Protein AF-A0A8J6XZ97-F1 (afdb_monomer_lite)

Secondary structure (DSSP, 8-state):
-----------HHHHHHHHHHHHHHHHHHHHHHHT-SS--HHHHHHHHHHHHHHHHHHHHHHHHHHHHH--

InterPro domains:
  IPR007420 Protein of unknown function DUF465 [PF04325] (16-64)
  IPR038444 DUF465 superfamily [G3DSA:6.10.280.50] (6-71)

Radius of gyration: 15.93 Å; chains: 1; bounding box: 39×33×42 Å

pLDDT: mean 75.96, std 14.22, range [36.34, 89.75]

Structure (mmCIF, N/CA/C/O backbone):
data_AF-A0A8J6XZ97-F1
#
_entry.id   AF-A0A8J6XZ97-F1
#
loop_
_atom_site.group_PDB
_atom_site.id
_atom_site.type_symbol
_atom_site.label_atom_id
_atom_site.label_alt_id
_atom_site.label_comp_id
_atom_site.label_asym_id
_atom_site.label_entity_id
_atom_site.label_seq_id
_atom_site.pdbx_PDB_ins_code
_atom_site.Cartn_x
_atom_site.Cartn_y
_atom_site.Cartn_z
_atom_site.occupancy
_atom_site.B_iso_or_equiv
_atom_site.auth_seq_id
_atom_site.auth_comp_id
_atom_site.auth_asym_id
_atom_site.auth_atom_id
_atom_site.pdbx_PDB_model_num
ATOM 1 N N . MET A 1 1 ? 19.143 -24.394 3.846 1.00 36.34 1 MET A N 1
ATOM 2 C CA . MET A 1 1 ? 19.766 -23.057 3.781 1.00 36.34 1 MET A CA 1
ATOM 3 C C . MET A 1 1 ? 19.456 -22.526 2.399 1.00 36.34 1 MET A C 1
ATOM 5 O O . MET A 1 1 ? 20.116 -22.897 1.442 1.00 36.34 1 MET A O 1
ATOM 9 N N . ASN A 1 2 ? 18.323 -21.846 2.286 1.00 39.56 2 ASN A N 1
ATOM 10 C CA . ASN A 1 2 ? 17.734 -21.401 1.030 1.00 39.56 2 ASN A CA 1
ATOM 11 C C . ASN A 1 2 ? 18.635 -20.366 0.348 1.00 39.56 2 ASN A C 1
ATOM 13 O O . ASN A 1 2 ? 18.699 -19.210 0.750 1.00 39.56 2 ASN A O 1
ATOM 17 N N . GLU A 1 3 ? 19.381 -20.891 -0.619 1.00 37.84 3 GLU A N 1
ATOM 18 C CA . GLU A 1 3 ? 19.637 -20.374 -1.960 1.00 37.84 3 GLU A CA 1
ATOM 19 C C . GLU A 1 3 ? 19.618 -18.851 -2.139 1.00 37.84 3 GLU A C 1
ATOM 21 O O . GLU A 1 3 ? 18.598 -18.170 -2.045 1.00 37.84 3 GLU A O 1
ATOM 26 N N . SER A 1 4 ? 20.809 -18.352 -2.456 1.00 46.97 4 SER A N 1
ATOM 27 C CA . SER A 1 4 ? 21.125 -17.025 -2.953 1.00 46.97 4 SER A CA 1
ATOM 28 C C . SER A 1 4 ? 20.111 -16.516 -3.979 1.00 46.97 4 SER A C 1
ATOM 30 O O . SER A 1 4 ? 20.165 -16.887 -5.149 1.00 46.97 4 SER A O 1
ATOM 32 N N . VAL A 1 5 ? 19.275 -15.551 -3.601 1.00 53.91 5 VAL A N 1
ATOM 33 C CA . VAL A 1 5 ? 18.578 -14.708 -4.582 1.00 53.91 5 VAL A CA 1
ATOM 34 C C . VAL A 1 5 ? 19.436 -13.489 -4.911 1.00 53.91 5 VAL A C 1
ATOM 36 O O . VAL A 1 5 ? 19.254 -12.379 -4.428 1.00 53.91 5 VAL A O 1
ATOM 39 N N . ASN A 1 6 ? 20.459 -13.784 -5.712 1.00 51.75 6 ASN A N 1
ATOM 40 C CA . ASN A 1 6 ? 20.825 -13.057 -6.919 1.00 51.75 6 ASN A CA 1
ATOM 41 C C . ASN A 1 6 ? 20.536 -11.536 -6.931 1.00 51.75 6 ASN A C 1
ATOM 43 O O . ASN A 1 6 ? 19.431 -11.075 -7.225 1.00 51.75 6 ASN A O 1
ATOM 47 N N . VAL A 1 7 ? 21.622 -10.780 -6.776 1.00 55.72 7 VAL A N 1
ATOM 48 C CA . VAL A 1 7 ? 21.827 -9.433 -7.316 1.00 55.72 7 VAL A CA 1
ATOM 49 C C . VAL A 1 7 ? 21.553 -9.406 -8.829 1.00 55.72 7 VAL A C 1
ATOM 51 O O . VAL A 1 7 ? 22.436 -9.631 -9.648 1.00 55.72 7 VAL A O 1
ATOM 54 N N . LYS A 1 8 ? 20.320 -9.120 -9.245 1.00 48.59 8 LYS A N 1
ATOM 55 C CA . LYS A 1 8 ? 20.057 -8.617 -10.601 1.00 48.59 8 LYS A CA 1
ATOM 56 C C . LYS A 1 8 ? 19.400 -7.270 -10.455 1.00 48.59 8 LYS A C 1
ATOM 58 O O . LYS A 1 8 ? 18.351 -7.191 -9.828 1.00 48.59 8 LYS A O 1
ATOM 63 N N . SER A 1 9 ? 20.005 -6.245 -11.053 1.00 54.09 9 SER A N 1
ATOM 64 C CA . SER A 1 9 ? 19.319 -5.008 -11.411 1.00 54.09 9 SER A CA 1
ATOM 65 C C . SER A 1 9 ? 17.989 -5.400 -12.056 1.00 54.09 9 SER A C 1
ATOM 67 O O . SER A 1 9 ? 18.002 -5.917 -13.178 1.00 54.09 9 SER A O 1
ATOM 69 N N . PRO A 1 10 ? 16.858 -5.277 -11.342 1.00 58.00 10 PRO A N 1
ATOM 70 C CA . PRO A 1 10 ? 15.591 -5.676 -11.904 1.00 58.00 10 PRO A CA 1
ATOM 71 C C . PRO A 1 10 ? 15.288 -4.649 -12.986 1.00 58.00 10 PRO A C 1
ATOM 73 O O . PRO A 1 10 ? 15.276 -3.447 -12.712 1.00 58.00 10 PRO A O 1
ATOM 76 N N . SER A 1 11 ? 15.065 -5.108 -14.217 1.00 72.31 11 SER A N 1
ATOM 77 C CA . SER A 1 11 ? 14.414 -4.279 -15.230 1.00 72.31 11 SER A CA 1
ATOM 78 C C . SER A 1 11 ? 13.156 -3.657 -14.617 1.00 72.31 11 SER A C 1
ATOM 80 O O . SER A 1 11 ? 12.551 -4.258 -13.728 1.00 72.31 11 SER A O 1
ATOM 82 N N . VAL A 1 12 ? 12.751 -2.476 -15.086 1.00 75.88 12 VAL A N 1
ATOM 83 C CA . VAL A 1 12 ? 11.596 -1.728 -14.551 1.00 75.88 12 VAL A CA 1
ATOM 84 C C . VAL A 1 12 ? 10.383 -2.636 -14.315 1.00 75.88 12 VAL A C 1
ATOM 86 O O . VAL A 1 12 ? 9.780 -2.603 -13.247 1.00 75.88 12 VAL A O 1
ATOM 89 N N . ASN A 1 13 ? 10.125 -3.560 -15.241 1.00 77.25 13 ASN A N 1
ATOM 90 C CA . ASN A 1 13 ? 9.044 -4.537 -15.150 1.00 77.25 13 ASN A CA 1
ATOM 91 C C . ASN A 1 13 ? 9.149 -5.503 -13.948 1.00 77.25 13 ASN A C 1
ATOM 93 O O . ASN A 1 13 ? 8.149 -5.830 -13.319 1.00 77.25 13 ASN A O 1
ATOM 97 N N . ALA A 1 14 ? 10.358 -5.939 -13.583 1.00 81.19 14 ALA A N 1
ATOM 98 C CA . ALA A 1 14 ? 10.579 -6.779 -12.406 1.00 81.19 14 ALA A CA 1
ATOM 99 C C . ALA A 1 14 ? 10.397 -5.991 -11.098 1.00 81.19 14 ALA A C 1
ATOM 101 O O . ALA A 1 14 ? 9.858 -6.531 -10.135 1.00 81.19 14 ALA A O 1
ATOM 102 N N . ARG A 1 15 ? 10.769 -4.700 -11.068 1.00 80.12 15 ARG A N 1
ATOM 103 C CA . ARG A 1 15 ? 10.418 -3.821 -9.939 1.00 80.12 15 ARG A CA 1
ATOM 104 C C . ARG A 1 15 ? 8.909 -3.642 -9.823 1.00 80.12 15 ARG A C 1
ATOM 106 O O . ARG A 1 15 ? 8.389 -3.771 -8.722 1.00 80.12 15 ARG A O 1
ATOM 113 N N . LEU A 1 16 ? 8.219 -3.388 -10.936 1.00 81.44 16 LEU A N 1
ATOM 114 C CA . LEU A 1 16 ? 6.760 -3.269 -10.966 1.00 81.44 16 LEU A CA 1
ATOM 115 C C . LEU A 1 16 ? 6.084 -4.537 -10.440 1.00 81.44 16 LEU A C 1
ATOM 117 O O . LEU A 1 16 ? 5.189 -4.433 -9.609 1.00 81.44 16 LEU A O 1
ATOM 121 N N . ALA A 1 17 ? 6.558 -5.721 -10.838 1.00 82.81 17 ALA A N 1
ATOM 122 C CA . ALA A 1 17 ? 6.046 -6.992 -10.330 1.00 82.81 17 ALA A CA 1
ATOM 123 C C . ALA A 1 17 ? 6.208 -7.121 -8.803 1.00 82.81 17 ALA A C 1
ATOM 125 O O . ALA A 1 17 ? 5.243 -7.433 -8.111 1.00 82.81 17 ALA A O 1
ATOM 126 N N . SER A 1 18 ? 7.385 -6.805 -8.249 1.00 84.19 18 SER A N 1
ATOM 127 C CA . SER A 1 18 ? 7.594 -6.829 -6.791 1.00 84.19 18 SER A CA 1
ATOM 128 C C . SER A 1 18 ? 6.794 -5.755 -6.042 1.00 84.19 18 SER A C 1
ATOM 130 O O . SER A 1 18 ? 6.374 -5.978 -4.908 1.00 84.19 18 SER A O 1
ATOM 132 N N . LEU A 1 19 ? 6.590 -4.578 -6.642 1.00 82.94 19 LEU A N 1
ATOM 133 C CA . LEU A 1 19 ? 5.752 -3.517 -6.070 1.00 82.94 19 LEU A CA 1
ATOM 134 C C . LEU A 1 19 ? 4.271 -3.923 -6.082 1.00 82.94 19 LEU A C 1
ATOM 136 O O . LEU A 1 19 ? 3.574 -3.676 -5.102 1.00 82.94 19 LEU A O 1
ATOM 140 N N . ALA A 1 20 ? 3.813 -4.589 -7.145 1.00 82.25 20 ALA A N 1
ATOM 141 C CA . ALA A 1 20 ? 2.460 -5.125 -7.263 1.00 82.25 20 ALA A CA 1
ATOM 142 C C . ALA A 1 20 ? 2.197 -6.263 -6.264 1.00 82.25 20 ALA A C 1
ATOM 144 O O . ALA A 1 20 ? 1.138 -6.290 -5.643 1.00 82.25 20 ALA A O 1
ATOM 145 N N . GLU A 1 21 ? 3.168 -7.151 -6.041 1.00 86.75 21 GLU A N 1
ATOM 146 C CA . GLU A 1 21 ? 3.075 -8.204 -5.020 1.00 86.75 21 GLU A CA 1
ATOM 147 C C . GLU A 1 21 ? 2.925 -7.602 -3.613 1.00 86.75 21 GLU A C 1
ATOM 149 O O . GLU A 1 21 ? 1.996 -7.937 -2.878 1.00 86.75 21 GLU A O 1
ATOM 154 N N . LYS A 1 22 ? 3.763 -6.613 -3.269 1.00 84.81 22 LYS A N 1
ATOM 155 C CA . LYS A 1 22 ? 3.639 -5.870 -2.003 1.00 84.81 22 LYS A CA 1
ATOM 156 C C . LYS A 1 22 ? 2.313 -5.120 -1.891 1.00 84.81 22 LYS A C 1
ATOM 158 O O . LYS A 1 22 ? 1.731 -5.064 -0.812 1.00 84.81 22 LYS A O 1
ATOM 163 N N . HIS A 1 23 ? 1.834 -4.540 -2.990 1.00 84.44 23 HIS A N 1
ATOM 164 C CA . HIS A 1 23 ? 0.540 -3.866 -3.034 1.00 84.44 23 HIS A CA 1
ATOM 165 C C . HIS A 1 23 ? -0.597 -4.840 -2.718 1.00 84.44 23 HIS A C 1
ATOM 167 O O . HIS A 1 23 ? -1.454 -4.516 -1.902 1.00 84.44 23 HIS A O 1
ATOM 173 N N . GLN A 1 24 ? -0.576 -6.039 -3.303 1.00 84.94 24 GLN A N 1
ATOM 174 C CA . GLN A 1 24 ? -1.582 -7.072 -3.063 1.00 84.94 24 GLN A CA 1
ATOM 175 C C . GLN A 1 24 ? -1.550 -7.590 -1.615 1.00 84.94 24 GLN A C 1
ATOM 177 O O . GLN A 1 24 ? -2.605 -7.790 -1.010 1.00 84.94 24 GLN A O 1
ATOM 182 N N . GLU A 1 25 ? -0.358 -7.746 -1.028 1.00 86.62 25 GLU A N 1
ATOM 183 C CA . GLU A 1 25 ? -0.207 -8.104 0.389 1.00 86.62 25 GLU A CA 1
ATOM 184 C C . GLU A 1 25 ? -0.785 -7.016 1.308 1.00 86.62 25 GLU A C 1
ATOM 186 O O . GLU A 1 25 ? -1.533 -7.313 2.246 1.00 86.62 25 GLU A O 1
ATOM 191 N N . TYR A 1 26 ? -0.484 -5.744 1.023 1.00 85.88 26 TYR A N 1
ATOM 192 C CA . TYR A 1 26 ? -1.035 -4.623 1.779 1.00 85.88 26 TYR A CA 1
ATOM 193 C C . TYR A 1 26 ? -2.544 -4.495 1.606 1.00 85.88 26 TYR A C 1
ATOM 195 O O . TYR A 1 26 ? -3.216 -4.239 2.598 1.00 85.88 26 TYR A O 1
ATOM 203 N N . GLU A 1 27 ? -3.091 -4.713 0.408 1.00 83.75 27 GLU A N 1
ATOM 204 C CA . GLU A 1 27 ? -4.540 -4.740 0.188 1.00 83.75 27 GLU A CA 1
ATOM 205 C C . GLU A 1 27 ? -5.222 -5.853 0.976 1.00 83.75 27 GLU A C 1
ATOM 207 O O . GLU A 1 27 ? -6.188 -5.566 1.673 1.00 83.75 27 GLU A O 1
ATOM 212 N N . SER A 1 28 ? -4.680 -7.074 0.965 1.00 87.12 28 SER A N 1
ATOM 213 C CA . SER A 1 28 ? -5.251 -8.185 1.740 1.00 87.12 28 SER A CA 1
ATOM 214 C C . SER A 1 28 ? -5.264 -7.884 3.240 1.00 87.12 28 SER A C 1
ATOM 216 O O . SER A 1 28 ? -6.259 -8.132 3.918 1.00 87.12 28 SER A O 1
ATOM 218 N N . ARG A 1 29 ? -4.182 -7.303 3.780 1.00 84.75 29 ARG A N 1
ATOM 219 C CA . ARG A 1 29 ? -4.154 -6.858 5.185 1.00 84.75 29 ARG A CA 1
ATOM 220 C C . ARG A 1 29 ? -5.164 -5.750 5.461 1.00 84.75 29 ARG A C 1
ATOM 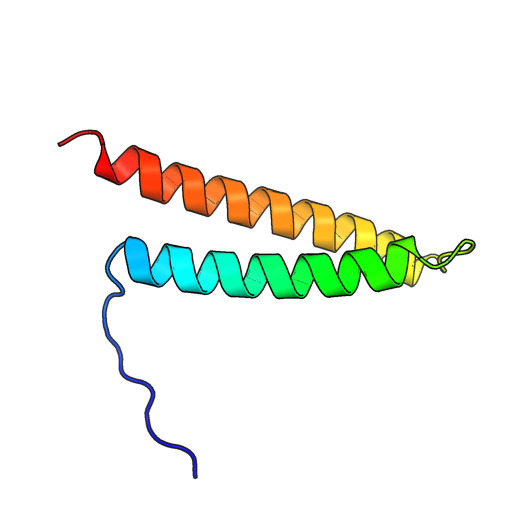222 O O . ARG A 1 29 ? -5.805 -5.768 6.506 1.00 84.75 29 ARG A O 1
ATOM 229 N N . LEU A 1 30 ? -5.311 -4.807 4.536 1.00 84.69 30 LEU A N 1
ATOM 230 C CA . LEU A 1 30 ? -6.229 -3.681 4.672 1.00 84.69 30 LEU A CA 1
ATOM 231 C C . LEU A 1 30 ? -7.689 -4.149 4.601 1.00 84.69 30 LEU A C 1
ATOM 233 O O . LEU A 1 30 ? -8.489 -3.695 5.405 1.00 84.69 30 LEU A O 1
ATOM 237 N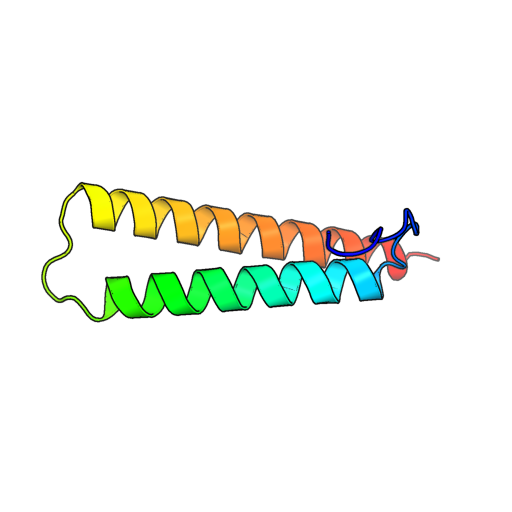 N . GLU A 1 31 ? -8.029 -5.102 3.731 1.00 84.81 31 GLU A N 1
ATOM 238 C CA . GLU A 1 31 ? -9.361 -5.722 3.671 1.00 84.81 31 GLU A CA 1
ATOM 239 C C . GLU A 1 31 ? -9.718 -6.461 4.963 1.00 84.81 31 GLU A C 1
ATOM 241 O O . GLU A 1 31 ? -10.840 -6.336 5.452 1.00 84.81 31 GLU A O 1
ATOM 246 N N . VAL A 1 32 ? -8.767 -7.189 5.558 1.00 85.7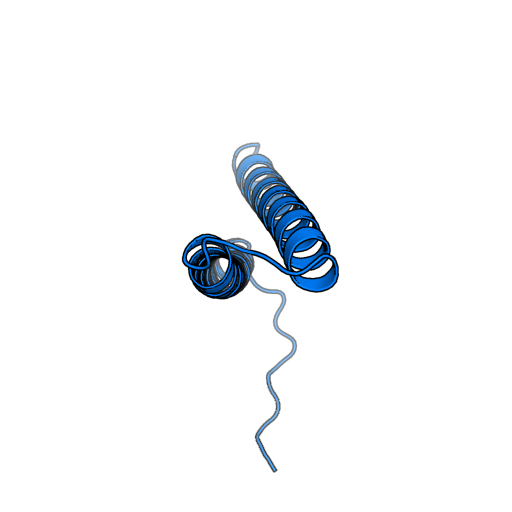5 32 VAL A N 1
ATOM 247 C CA . VAL A 1 32 ? -8.984 -7.865 6.849 1.00 85.75 32 VAL A CA 1
ATOM 248 C C . VAL A 1 32 ? -9.296 -6.857 7.955 1.00 85.75 32 VAL A C 1
ATOM 250 O O . VAL A 1 32 ? -10.171 -7.114 8.782 1.00 85.75 32 VAL A O 1
ATOM 253 N N . LEU A 1 33 ? -8.610 -5.711 7.956 1.00 83.06 33 LEU A N 1
ATOM 254 C CA . LEU A 1 33 ? -8.860 -4.624 8.900 1.00 83.06 33 LEU A CA 1
ATOM 255 C C . LEU A 1 33 ? -10.212 -3.952 8.597 1.00 83.06 33 LEU A C 1
ATOM 257 O O . LEU A 1 33 ? -11.064 -3.866 9.475 1.00 83.06 33 LEU A O 1
ATOM 261 N N . GLN A 1 34 ? -10.487 -3.582 7.346 1.00 78.88 34 GLN A N 1
ATOM 262 C CA . GLN A 1 34 ? -11.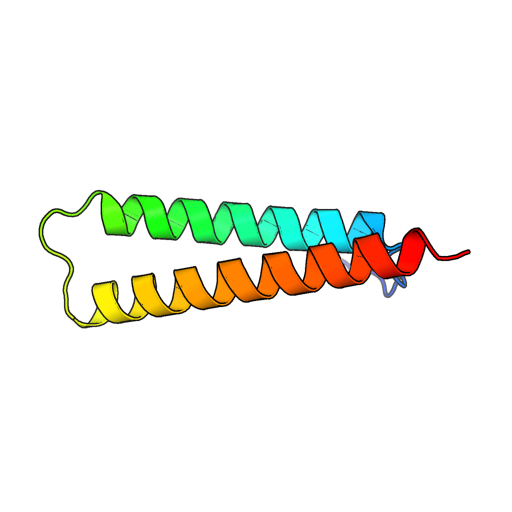743 -2.927 6.958 1.00 78.88 34 GLN A CA 1
ATOM 263 C C . GLN A 1 34 ? -12.989 -3.798 7.114 1.00 78.88 34 GLN A C 1
ATOM 265 O O . GLN A 1 34 ? -14.086 -3.272 7.292 1.00 78.88 34 GLN A O 1
ATOM 270 N N . GLY A 1 35 ? -12.838 -5.122 7.100 1.00 78.81 35 GLY A N 1
ATOM 271 C CA . GLY A 1 35 ? -13.910 -6.053 7.438 1.00 78.81 35 GLY A CA 1
ATOM 272 C C . GLY A 1 35 ? -14.309 -6.025 8.919 1.00 78.81 35 GLY A C 1
ATOM 273 O O . GLY A 1 35 ? -15.369 -6.548 9.274 1.00 78.81 35 GLY A O 1
ATOM 274 N N . ARG A 1 36 ? -13.500 -5.423 9.804 1.00 79.38 36 ARG A N 1
ATOM 275 C CA . ARG A 1 36 ? -13.838 -5.267 11.223 1.00 79.38 36 ARG A CA 1
ATOM 276 C C . ARG A 1 36 ? -14.609 -3.964 11.437 1.00 79.38 36 ARG A C 1
ATOM 278 O O . ARG A 1 36 ? -14.081 -2.874 11.280 1.00 79.38 36 ARG A O 1
ATOM 285 N N . VAL A 1 37 ? -15.863 -4.084 11.879 1.00 70.88 37 VAL A N 1
ATOM 286 C CA . VAL A 1 37 ? -16.753 -2.943 12.196 1.00 70.88 37 VAL A CA 1
ATOM 287 C C . VAL A 1 37 ? -16.207 -2.062 13.333 1.00 70.88 37 VAL A C 1
ATOM 289 O O . VAL A 1 37 ? -16.531 -0.882 13.412 1.00 70.88 37 VAL A O 1
ATOM 292 N N . HIS A 1 38 ? -15.367 -2.625 14.203 1.00 70.69 38 HIS A N 1
ATOM 293 C CA . HIS A 1 38 ? -14.668 -1.906 15.263 1.00 70.69 38 HIS A CA 1
ATOM 294 C C . HIS A 1 38 ? -13.178 -2.216 15.162 1.00 70.69 38 HIS A C 1
ATOM 296 O O . HIS A 1 38 ? -12.740 -3.289 15.579 1.00 70.69 38 HIS A O 1
ATOM 302 N N . LEU A 1 39 ? -12.432 -1.281 14.584 1.00 78.88 39 LEU A N 1
ATOM 303 C CA . LEU A 1 39 ? -10.977 -1.285 14.583 1.00 78.88 39 LEU A CA 1
ATOM 304 C C . LEU A 1 39 ? -10.482 -0.742 15.924 1.00 78.88 39 LEU A C 1
ATOM 306 O O . LEU A 1 39 ? -10.972 0.272 16.422 1.00 78.88 39 LEU A O 1
ATOM 310 N N . SER A 1 40 ? -9.514 -1.425 16.521 1.00 83.31 40 SER A N 1
ATOM 311 C CA . SER A 1 40 ? -8.769 -0.907 17.666 1.00 83.31 40 SER A CA 1
ATOM 312 C C . SER A 1 40 ? -7.906 0.287 17.228 1.00 83.31 40 SER A C 1
ATOM 314 O O . SER A 1 40 ? -7.531 0.361 16.060 1.00 83.31 40 SER A O 1
ATOM 316 N N . PRO A 1 41 ? -7.508 1.200 18.129 1.00 82.75 41 PRO A N 1
ATOM 317 C CA . PRO A 1 41 ? -6.643 2.333 17.775 1.00 82.75 41 PRO A CA 1
ATOM 318 C C . PRO A 1 41 ? -5.318 1.921 17.102 1.00 82.75 41 PRO A C 1
ATOM 320 O O . PRO A 1 41 ? -4.837 2.625 16.216 1.00 82.75 41 PRO A O 1
ATOM 323 N N . ASP A 1 42 ? -4.755 0.763 17.463 1.00 82.06 42 ASP A N 1
ATOM 324 C CA . ASP A 1 42 ? -3.619 0.154 16.752 1.00 82.06 42 ASP A CA 1
ATOM 325 C C . ASP A 1 42 ? -3.976 -0.246 15.310 1.00 82.06 42 ASP A C 1
ATOM 327 O O . ASP A 1 42 ? -3.210 0.008 14.383 1.00 82.06 42 ASP A O 1
ATOM 331 N N . GLU A 1 43 ? -5.160 -0.821 15.102 1.00 83.94 43 GLU A N 1
ATOM 332 C CA . GLU A 1 43 ? -5.639 -1.260 13.790 1.00 83.94 43 GLU A CA 1
ATOM 333 C C . GLU A 1 43 ? -5.999 -0.070 12.881 1.00 83.94 43 GLU A C 1
ATOM 335 O O . GLU A 1 43 ? -5.700 -0.100 11.690 1.00 83.94 43 GLU A O 1
ATOM 340 N N . GLU A 1 44 ? -6.571 1.012 13.425 1.00 84.69 44 GLU A N 1
ATOM 341 C CA . GLU A 1 44 ? -6.788 2.267 12.688 1.00 84.69 44 GLU A CA 1
ATOM 342 C C . GLU A 1 44 ? -5.459 2.917 12.275 1.00 84.69 44 GLU A C 1
ATOM 344 O O . GLU A 1 44 ? -5.311 3.408 11.150 1.00 84.69 44 GLU A O 1
ATOM 349 N N . TYR A 1 45 ? -4.463 2.894 13.168 1.00 87.94 45 TYR A N 1
ATOM 350 C CA . TYR A 1 45 ? -3.117 3.364 12.851 1.00 87.94 45 TYR A CA 1
ATOM 351 C C . TYR A 1 45 ? -2.477 2.514 11.747 1.00 87.94 45 TYR A C 1
ATOM 353 O O . TYR A 1 45 ? -1.848 3.049 10.827 1.00 87.94 45 TYR A O 1
ATOM 361 N N . GLU A 1 46 ? -2.661 1.197 11.805 1.00 85.88 46 GLU A N 1
ATOM 362 C CA . GLU A 1 46 ? -2.171 0.268 10.795 1.00 85.88 46 GLU A CA 1
ATOM 363 C C . GLU A 1 46 ? -2.892 0.451 9.451 1.00 85.88 46 GLU A C 1
ATOM 365 O O . GLU A 1 46 ? -2.215 0.519 8.425 1.00 85.88 46 GLU A O 1
ATOM 370 N N . GLU A 1 47 ? -4.212 0.676 9.426 1.00 86.06 47 GLU A N 1
ATOM 371 C CA . GLU A 1 47 ? -4.960 1.018 8.204 1.00 86.06 47 GLU A CA 1
ATOM 372 C C . GLU A 1 47 ? -4.427 2.313 7.571 1.00 86.06 47 GLU A C 1
ATOM 374 O O . GLU A 1 47 ? -4.114 2.359 6.375 1.00 86.06 47 GLU A O 1
ATOM 379 N N . ALA A 1 48 ? -4.257 3.368 8.374 1.00 87.50 48 ALA A N 1
ATOM 380 C CA . ALA A 1 48 ? -3.736 4.649 7.908 1.00 87.50 48 ALA A CA 1
ATOM 381 C C . ALA A 1 48 ? -2.302 4.516 7.365 1.00 87.50 48 ALA A C 1
ATOM 383 O O . ALA A 1 48 ? -1.941 5.134 6.354 1.00 87.50 48 ALA A O 1
ATOM 384 N N . ARG A 1 49 ? -1.478 3.685 8.011 1.00 88.88 49 ARG A N 1
ATOM 385 C CA . ARG A 1 49 ? -0.114 3.382 7.572 1.00 88.88 49 ARG A CA 1
ATOM 386 C C . ARG A 1 49 ? -0.106 2.561 6.280 1.00 88.88 49 ARG A C 1
ATOM 388 O O . ARG A 1 49 ? 0.668 2.891 5.380 1.00 88.88 49 ARG A O 1
ATOM 395 N N . LEU A 1 50 ? -0.978 1.562 6.147 1.00 86.62 50 LEU A N 1
ATOM 396 C CA . LEU A 1 50 ? -1.129 0.751 4.936 1.00 86.62 50 LEU A CA 1
ATOM 397 C C . LEU A 1 50 ? -1.620 1.595 3.751 1.00 86.62 50 LEU A C 1
ATOM 399 O O . LEU A 1 50 ? -1.048 1.496 2.669 1.00 86.62 50 LEU A O 1
ATOM 403 N N . LYS A 1 51 ? -2.585 2.505 3.949 1.00 85.50 51 LYS A N 1
ATOM 404 C CA . LYS A 1 51 ? -3.013 3.479 2.922 1.00 85.50 51 LYS A CA 1
ATOM 405 C C . LYS A 1 51 ? -1.855 4.344 2.427 1.00 85.50 51 LYS A C 1
ATOM 407 O O . LYS A 1 51 ? -1.702 4.531 1.220 1.00 85.50 51 LYS A O 1
ATOM 412 N N . LYS A 1 52 ? -1.017 4.851 3.339 1.00 89.75 52 LYS A N 1
ATOM 413 C CA . LYS A 1 52 ? 0.176 5.633 2.972 1.00 89.75 52 LYS A CA 1
ATOM 414 C C . LYS A 1 52 ? 1.196 4.800 2.200 1.00 89.75 52 LYS A C 1
ATOM 416 O O . LYS A 1 52 ? 1.713 5.275 1.195 1.00 89.75 52 LYS A O 1
ATOM 421 N N . LEU A 1 53 ? 1.465 3.570 2.638 1.00 85.94 53 LEU A N 1
ATOM 422 C CA . LEU A 1 53 ? 2.367 2.651 1.934 1.00 85.94 53 LEU A CA 1
ATOM 423 C C . LEU A 1 53 ? 1.855 2.337 0.527 1.00 85.94 53 LEU A C 1
ATOM 425 O O . LEU A 1 53 ? 2.621 2.401 -0.427 1.00 85.94 53 LEU A O 1
ATOM 429 N N . LYS A 1 54 ? 0.553 2.080 0.384 1.00 84.56 54 LYS A N 1
ATOM 430 C CA . LYS A 1 54 ? -0.101 1.840 -0.905 1.00 84.56 54 LYS A CA 1
ATOM 431 C C . LYS A 1 54 ? 0.041 3.039 -1.846 1.00 84.56 54 LYS A C 1
ATOM 433 O O . LYS A 1 54 ? 0.384 2.868 -3.013 1.00 84.56 54 LYS A O 1
ATOM 438 N N . LEU A 1 55 ? -0.159 4.254 -1.330 1.00 87.00 55 LEU A N 1
ATOM 439 C CA . LEU A 1 55 ? 0.045 5.483 -2.095 1.00 87.00 55 LEU A CA 1
ATOM 440 C C . LEU A 1 55 ? 1.509 5.651 -2.525 1.00 87.00 55 LEU A C 1
ATOM 442 O O . LEU A 1 55 ? 1.764 5.975 -3.679 1.00 87.00 55 LEU A O 1
ATOM 446 N N . ALA A 1 56 ? 2.463 5.380 -1.632 1.00 86.06 56 ALA A N 1
ATOM 447 C CA . ALA A 1 56 ? 3.888 5.452 -1.944 1.00 86.06 56 ALA A CA 1
ATOM 448 C C . ALA A 1 56 ? 4.318 4.407 -2.989 1.00 86.06 56 ALA A C 1
ATOM 450 O O . ALA A 1 56 ? 5.101 4.726 -3.878 1.00 86.06 56 ALA A O 1
ATOM 451 N N . LEU A 1 57 ? 3.781 3.182 -2.926 1.00 83.50 57 LEU A N 1
ATOM 452 C CA . LEU A 1 57 ? 4.012 2.152 -3.945 1.00 83.50 57 LEU A CA 1
ATOM 453 C C . LEU A 1 57 ? 3.477 2.591 -5.308 1.00 83.50 57 LEU A C 1
ATOM 455 O O . LEU A 1 57 ? 4.159 2.413 -6.313 1.00 83.50 57 LEU A O 1
ATOM 459 N N . LYS A 1 58 ? 2.277 3.182 -5.339 1.00 82.00 58 LYS A N 1
ATOM 460 C CA . LYS A 1 58 ? 1.698 3.729 -6.568 1.00 82.00 58 LYS A CA 1
ATOM 461 C C . LYS A 1 58 ? 2.579 4.841 -7.143 1.00 82.00 58 LYS A C 1
ATOM 463 O O . LYS A 1 58 ? 2.854 4.824 -8.335 1.00 82.00 58 LYS A O 1
ATOM 468 N N . ASP A 1 59 ? 3.064 5.752 -6.302 1.00 85.62 59 ASP A N 1
ATOM 469 C CA . ASP A 1 59 ? 3.975 6.823 -6.720 1.00 85.62 59 ASP A CA 1
ATOM 470 C C . ASP A 1 59 ? 5.294 6.257 -7.280 1.00 85.62 59 ASP A C 1
ATOM 472 O O . ASP A 1 59 ? 5.765 6.697 -8.328 1.00 85.62 59 ASP A O 1
ATOM 476 N N . GLU A 1 60 ? 5.853 5.211 -6.655 1.00 81.56 60 GLU A N 1
ATOM 477 C CA . GLU A 1 60 ? 7.057 4.539 -7.160 1.00 81.56 60 GLU A CA 1
ATOM 478 C C . GLU A 1 60 ? 6.805 3.869 -8.523 1.00 81.56 60 GLU A C 1
ATOM 480 O O . GLU A 1 60 ? 7.632 3.995 -9.428 1.00 81.56 60 GLU A O 1
ATOM 485 N N . ILE A 1 61 ? 5.647 3.220 -8.698 1.00 83.38 61 ILE A N 1
ATOM 486 C CA . ILE A 1 61 ? 5.200 2.619 -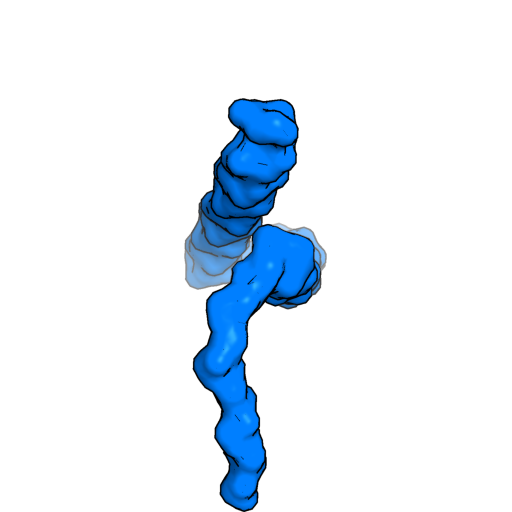9.965 1.00 83.38 61 ILE A CA 1
ATOM 487 C C . ILE A 1 61 ? 5.056 3.682 -11.058 1.00 83.38 61 ILE A C 1
ATOM 489 O O . ILE A 1 61 ? 5.586 3.498 -12.152 1.00 83.38 61 ILE A O 1
ATOM 493 N N . GLU A 1 62 ? 4.382 4.800 -10.779 1.00 83.00 62 GLU A N 1
ATOM 494 C CA . GLU A 1 62 ? 4.192 5.869 -11.766 1.00 83.00 62 GLU A CA 1
ATOM 495 C C . GLU A 1 62 ? 5.515 6.544 -12.125 1.00 83.00 62 GLU A C 1
ATOM 497 O O . GLU A 1 62 ? 5.759 6.846 -13.291 1.00 83.00 62 GLU A O 1
ATOM 502 N N . LYS A 1 63 ? 6.422 6.713 -11.159 1.00 84.00 63 LYS A N 1
ATOM 503 C CA . LYS A 1 63 ? 7.766 7.248 -11.404 1.00 84.00 63 LYS A CA 1
ATOM 504 C C . LYS A 1 63 ? 8.603 6.324 -12.290 1.00 84.00 63 LYS A C 1
ATOM 506 O O . LYS A 1 63 ? 9.340 6.798 -13.153 1.00 84.00 63 LYS A O 1
ATOM 511 N N . LEU A 1 64 ? 8.475 5.014 -12.085 1.00 79.81 64 LEU A N 1
ATOM 512 C CA . LEU A 1 64 ? 9.106 3.976 -12.898 1.00 79.81 64 LEU A CA 1
ATOM 513 C C . LEU A 1 64 ? 8.501 3.894 -14.308 1.00 79.81 64 LEU A C 1
ATOM 515 O O . LEU A 1 64 ? 9.253 3.751 -15.269 1.00 79.81 64 LEU A O 1
ATOM 519 N N . SER A 1 65 ? 7.175 4.013 -14.433 1.00 74.88 65 SER A N 1
ATOM 520 C CA . SER A 1 65 ? 6.468 4.022 -15.722 1.00 74.88 65 SER A CA 1
ATOM 521 C C . SER A 1 65 ? 6.838 5.255 -16.537 1.00 74.88 65 SER A C 1
ATOM 523 O O . SER A 1 65 ? 7.352 5.136 -17.645 1.00 74.88 65 SER A O 1
ATOM 525 N N . ARG A 1 66 ? 6.696 6.441 -15.939 1.00 75.31 66 ARG A N 1
ATOM 526 C CA . ARG A 1 66 ? 6.946 7.719 -16.605 1.00 75.31 66 ARG A CA 1
ATOM 527 C C . ARG A 1 66 ? 8.400 7.869 -17.045 1.00 75.31 66 ARG A C 1
ATOM 529 O O . ARG A 1 66 ? 8.656 8.364 -18.133 1.00 75.31 66 ARG A O 1
ATOM 536 N N . GLY A 1 67 ? 9.357 7.388 -16.247 1.00 65.88 67 GLY A N 1
ATOM 537 C CA . GLY A 1 67 ? 10.773 7.386 -16.628 1.00 65.88 67 GLY A CA 1
ATOM 538 C C . GLY A 1 67 ? 11.111 6.461 -17.807 1.00 65.88 67 GLY A C 1
ATOM 539 O O . GLY A 1 67 ? 12.196 6.583 -18.367 1.00 65.88 67 GLY A O 1
ATOM 540 N N . SER A 1 68 ? 10.209 5.548 -18.183 1.00 58.12 68 SER A N 1
ATOM 541 C CA . SER A 1 68 ? 10.381 4.633 -19.315 1.00 58.12 68 SER A CA 1
ATOM 542 C C . SER A 1 68 ? 9.713 5.124 -20.608 1.00 58.12 68 SER A C 1
ATOM 544 O O . SER A 1 68 ? 9.953 4.522 -21.651 1.00 58.12 68 SER A O 1
ATOM 546 N N . GLU A 1 69 ? 8.891 6.179 -20.549 1.00 53.84 69 GLU A N 1
ATOM 547 C CA . GLU A 1 69 ? 8.141 6.740 -21.688 1.00 53.84 69 GLU A CA 1
ATOM 548 C C . GLU A 1 69 ? 8.813 7.989 -22.301 1.00 53.84 69 GLU A C 1
ATOM 550 O O . GLU A 1 69 ? 8.406 8.443 -23.367 1.00 53.84 69 GLU A O 1
ATOM 555 N N . GLU A 1 70 ? 9.858 8.540 -21.667 1.00 51.19 70 GLU A N 1
ATOM 556 C CA . GLU A 1 70 ? 10.566 9.749 -22.131 1.00 51.19 70 GLU A CA 1
ATOM 557 C C . GLU A 1 70 ? 11.812 9.470 -23.007 1.00 51.19 70 GLU A C 1
ATOM 559 O O . GLU A 1 70 ? 12.686 10.334 -23.103 1.00 51.19 70 GLU A O 1
ATOM 564 N N . HIS A 1 71 ? 11.932 8.299 -23.653 1.00 44.53 71 HIS A N 1
ATOM 565 C CA . HIS A 1 71 ? 13.094 7.978 -24.501 1.00 44.53 71 HIS A CA 1
ATOM 566 C C . HIS A 1 71 ? 12.752 7.274 -25.817 1.00 44.53 71 HIS A C 1
ATOM 568 O O . HIS A 1 71 ? 11.940 6.322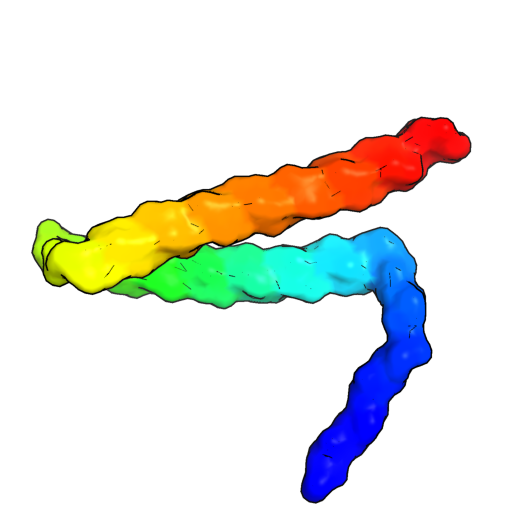 -25.793 1.00 44.53 71 HIS A O 1
#

Organism: NCBI:txid2886004

Foldseek 3Di:
DDDDPDDDPDQLVSLLVVLVVVLVVLVVLLVVLVVDPDHDPVSVVSNVVSVVSNVVSVVVNVVSVVVVPPD

Sequence (71 aa):
MNESVNVKSPSVNARLASLAEKHQEYESRLEVLQGRVHLSPDEEYEEARLKKLKLALKDEIEKLSRGSEEH